Protein AF-A0A645JCV1-F1 (afdb_monomer)

Mean predicted aligned error: 7.64 Å

Radius of gyration: 15.95 Å; Cα contacts (8 Å, |Δi|>4): 253; chains: 1; bounding box: 36×46×35 Å

Structure (mmCIF, N/CA/C/O backbone):
data_AF-A0A645JCV1-F1
#
_entry.id   AF-A0A645JCV1-F1
#
loop_
_atom_site.group_PDB
_atom_site.id
_atom_site.type_symbol
_atom_site.label_atom_id
_atom_site.label_alt_id
_atom_site.label_comp_id
_atom_site.label_asym_id
_atom_site.label_entity_id
_atom_site.label_seq_id
_atom_site.pdbx_PDB_ins_code
_atom_site.Cartn_x
_atom_site.Cartn_y
_atom_site.Cartn_z
_atom_site.occupancy
_atom_site.B_iso_or_equiv
_atom_site.auth_seq_id
_atom_site.auth_comp_id
_atom_site.auth_asym_id
_atom_site.auth_atom_id
_atom_site.pdbx_PDB_model_num
ATOM 1 N N . MET A 1 1 ? -4.724 0.180 -16.658 1.00 75.12 1 MET A N 1
ATOM 2 C CA . MET A 1 1 ? -3.971 -0.544 -15.619 1.00 75.12 1 MET A CA 1
ATOM 3 C C . MET A 1 1 ? -3.648 -1.927 -16.152 1.00 75.12 1 MET A C 1
ATOM 5 O O . MET A 1 1 ? -4.559 -2.575 -16.655 1.00 75.12 1 MET A O 1
ATOM 9 N N . LEU A 1 2 ? -2.385 -2.344 -16.089 1.00 77.12 2 LEU A N 1
ATOM 10 C CA . LEU A 1 2 ? -1.927 -3.692 -16.447 1.00 77.12 2 LEU A CA 1
ATOM 11 C C . LEU A 1 2 ? -1.729 -4.511 -15.162 1.00 77.12 2 LEU A C 1
ATOM 13 O O . LEU A 1 2 ? -1.112 -4.001 -14.235 1.00 77.12 2 LEU A O 1
ATOM 17 N N . LEU A 1 3 ? -2.237 -5.746 -15.089 1.00 81.44 3 LEU A N 1
ATOM 18 C CA . LEU A 1 3 ? -2.048 -6.636 -13.934 1.00 81.44 3 LEU A CA 1
ATOM 19 C C . LEU A 1 3 ? -1.151 -7.818 -14.317 1.00 81.44 3 LEU A C 1
ATOM 21 O O . LEU A 1 3 ? -1.481 -8.574 -15.230 1.00 81.44 3 LEU A O 1
ATOM 25 N N . LEU A 1 4 ? -0.041 -7.985 -13.603 1.00 78.50 4 LEU A N 1
ATOM 26 C CA . LEU A 1 4 ? 0.923 -9.070 -13.775 1.00 78.50 4 LEU A CA 1
ATOM 27 C C . LEU A 1 4 ? 0.839 -10.009 -12.571 1.00 78.50 4 LEU A C 1
ATOM 29 O O . LEU A 1 4 ? 0.999 -9.573 -11.438 1.00 78.50 4 LEU A O 1
ATOM 33 N N . GLY A 1 5 ? 0.571 -11.293 -12.798 1.00 76.69 5 GLY A N 1
ATOM 34 C CA . GLY A 1 5 ? 0.472 -12.288 -11.729 1.00 76.69 5 GLY A CA 1
ATOM 35 C C . GLY A 1 5 ? 1.687 -13.211 -11.669 1.00 76.69 5 GLY A C 1
ATOM 36 O O . GLY A 1 5 ? 2.062 -13.803 -12.680 1.00 76.69 5 GLY A O 1
ATOM 37 N N . ALA A 1 6 ? 2.243 -13.391 -10.472 1.00 68.50 6 ALA A N 1
ATOM 38 C CA . ALA A 1 6 ? 3.182 -14.449 -10.124 1.00 68.50 6 ALA A CA 1
ATOM 39 C C . ALA A 1 6 ? 2.514 -15.441 -9.152 1.00 68.50 6 ALA A C 1
ATOM 41 O O . ALA A 1 6 ? 2.177 -15.084 -8.025 1.00 68.50 6 ALA A O 1
ATOM 42 N N . GLY A 1 7 ? 2.283 -16.685 -9.587 1.00 57.09 7 GLY A N 1
ATOM 43 C CA . GLY A 1 7 ? 1.721 -17.754 -8.746 1.00 57.09 7 GLY A CA 1
ATOM 44 C C . GLY A 1 7 ? 2.760 -18.474 -7.874 1.00 57.09 7 GLY A C 1
ATOM 45 O O . GLY A 1 7 ? 3.949 -18.447 -8.159 1.00 57.09 7 GLY A O 1
ATOM 46 N N . THR A 1 8 ? 2.328 -19.217 -6.856 1.00 49.25 8 THR A N 1
ATOM 47 C CA . THR A 1 8 ? 3.220 -19.939 -5.920 1.00 49.25 8 THR A CA 1
ATOM 48 C C . THR A 1 8 ? 4.097 -21.022 -6.552 1.00 49.25 8 THR A C 1
ATOM 50 O O . THR A 1 8 ? 5.147 -21.367 -6.013 1.00 49.25 8 THR A O 1
ATOM 53 N N . ARG A 1 9 ? 3.745 -21.501 -7.753 1.00 46.22 9 ARG A N 1
ATOM 54 C CA . ARG A 1 9 ? 4.524 -22.487 -8.538 1.00 46.22 9 ARG A CA 1
ATOM 55 C C . ARG A 1 9 ? 5.845 -21.967 -9.100 1.00 46.22 9 ARG A C 1
ATOM 57 O O . ARG A 1 9 ? 6.579 -22.694 -9.760 1.00 46.22 9 ARG A O 1
ATOM 64 N N . TYR A 1 10 ? 6.127 -20.704 -8.859 1.00 46.75 10 TYR A N 1
ATOM 65 C CA . TYR A 1 10 ? 7.379 -20.062 -9.193 1.00 46.75 10 TYR A CA 1
ATOM 66 C C . TYR A 1 10 ? 8.501 -20.347 -8.181 1.00 46.75 10 TYR A C 1
ATOM 68 O O . TYR A 1 10 ? 9.676 -20.104 -8.446 1.00 46.75 10 TYR A O 1
ATOM 76 N N . ARG A 1 11 ? 8.151 -20.951 -7.043 1.00 42.84 11 ARG A N 1
ATOM 77 C CA . ARG A 1 11 ? 9.094 -21.526 -6.093 1.00 42.84 11 ARG A CA 1
ATOM 78 C C . ARG A 1 11 ? 9.611 -22.853 -6.658 1.00 42.84 11 ARG A C 1
ATOM 80 O O . ARG A 1 11 ? 8.904 -23.854 -6.649 1.00 42.84 11 ARG A O 1
ATOM 87 N N . ALA A 1 12 ? 10.839 -22.868 -7.173 1.00 37.53 12 ALA A N 1
ATOM 88 C CA . ALA A 1 12 ? 11.517 -24.129 -7.445 1.00 37.53 12 ALA A CA 1
ATOM 89 C C . ALA A 1 12 ? 11.739 -24.847 -6.105 1.00 37.53 12 ALA A C 1
ATOM 91 O O . ALA A 1 12 ? 12.438 -24.320 -5.237 1.00 37.53 12 ALA A O 1
ATOM 92 N N . ASP A 1 13 ? 11.181 -26.046 -5.942 1.00 37.81 13 ASP A N 1
ATOM 93 C CA . ASP A 1 13 ? 11.525 -26.989 -4.870 1.00 37.81 13 ASP A CA 1
ATOM 94 C C . ASP A 1 13 ? 12.970 -27.502 -5.043 1.00 37.81 13 ASP A C 1
ATOM 96 O O . ASP A 1 13 ? 13.228 -28.696 -5.180 1.00 37.81 13 ASP A O 1
ATOM 100 N N . SER A 1 14 ? 13.957 -26.603 -5.097 1.00 37.62 14 SER A N 1
ATOM 101 C CA . SER A 1 14 ? 15.366 -26.979 -5.069 1.00 37.62 14 SER A CA 1
ATOM 102 C C . SER A 1 14 ? 15.842 -26.962 -3.613 1.00 37.62 14 SER A C 1
ATOM 104 O O . SER A 1 14 ? 15.879 -25.881 -3.019 1.00 37.62 14 SER A O 1
ATOM 106 N N . PRO A 1 15 ? 16.291 -28.095 -3.038 1.00 38.25 15 PRO A N 1
ATOM 107 C CA . PRO A 1 15 ? 16.819 -28.171 -1.668 1.00 38.25 15 PRO A CA 1
ATOM 108 C C . PRO A 1 15 ? 18.149 -27.420 -1.471 1.00 38.25 15 PRO A C 1
ATOM 110 O O . PRO A 1 15 ? 18.808 -27.561 -0.448 1.00 38.25 15 PRO A O 1
ATOM 113 N N . THR A 1 16 ? 18.602 -26.669 -2.475 1.00 39.84 16 THR A N 1
ATOM 114 C CA . THR A 1 16 ? 19.940 -26.091 -2.559 1.00 39.84 16 THR A CA 1
ATOM 115 C C . THR A 1 16 ? 19.848 -24.635 -2.997 1.00 39.84 16 THR A C 1
ATOM 117 O O . THR A 1 16 ? 19.883 -24.352 -4.183 1.00 39.84 16 THR A O 1
ATOM 120 N N . GLY A 1 17 ? 19.705 -23.707 -2.045 1.00 41.62 17 GLY A N 1
ATOM 121 C CA . GLY A 1 17 ? 20.239 -22.330 -2.096 1.00 41.62 17 GLY A CA 1
ATOM 122 C C . GLY A 1 17 ? 20.014 -21.433 -3.331 1.00 41.62 17 GLY A C 1
ATOM 123 O O . GLY A 1 17 ? 20.622 -20.372 -3.398 1.00 41.62 17 GLY A O 1
ATOM 124 N N . ARG A 1 18 ? 19.171 -21.795 -4.305 1.00 40.25 18 ARG A N 1
ATOM 125 C CA . ARG A 1 18 ? 18.953 -21.063 -5.569 1.00 40.25 18 ARG A CA 1
ATOM 126 C C . ARG A 1 18 ? 17.684 -20.204 -5.557 1.00 40.25 18 ARG A C 1
ATOM 128 O O . ARG A 1 18 ? 17.111 -19.937 -6.606 1.00 40.25 18 ARG A O 1
ATOM 135 N N . GLY A 1 19 ? 17.239 -19.755 -4.384 1.00 42.84 19 GLY A N 1
ATOM 136 C CA . GLY A 1 19 ? 16.098 -18.836 -4.277 1.00 42.84 19 GLY A CA 1
ATOM 137 C C . GLY A 1 19 ? 16.383 -17.455 -4.881 1.00 42.84 19 GLY A C 1
ATOM 138 O O . GLY A 1 19 ? 15.491 -16.844 -5.453 1.00 42.84 19 GLY A O 1
ATOM 139 N N . VAL A 1 20 ? 17.636 -16.992 -4.821 1.00 45.22 20 VAL A N 1
ATOM 140 C CA . VAL A 1 20 ? 18.027 -15.609 -5.159 1.00 45.22 20 VAL A CA 1
ATOM 141 C C . VAL A 1 20 ? 18.026 -15.335 -6.673 1.00 45.22 20 VAL A C 1
ATOM 143 O O . VAL A 1 20 ? 17.537 -14.300 -7.115 1.00 45.22 20 VAL A O 1
ATOM 146 N N . TYR A 1 21 ? 18.486 -16.286 -7.492 1.00 43.78 21 TYR A N 1
ATOM 147 C CA . TYR A 1 21 ? 18.606 -16.118 -8.952 1.00 43.78 21 TYR A CA 1
ATOM 148 C C . TYR A 1 21 ? 17.271 -16.126 -9.708 1.00 43.78 21 TYR A C 1
ATOM 150 O O . TYR A 1 21 ? 17.205 -15.738 -10.871 1.00 43.78 21 TYR A O 1
ATOM 158 N N . TRP A 1 22 ? 16.204 -16.626 -9.087 1.00 45.94 22 TRP A N 1
ATOM 159 C CA . TRP A 1 22 ? 14.910 -16.737 -9.754 1.00 45.94 22 TRP A CA 1
ATOM 160 C C . TRP A 1 22 ? 14.061 -15.470 -9.564 1.00 45.94 22 TRP A C 1
ATOM 162 O O . TRP A 1 22 ? 13.420 -15.011 -10.510 1.00 45.94 22 TRP A O 1
ATOM 172 N N . PHE A 1 23 ? 14.156 -14.832 -8.389 1.00 54.12 23 PHE A N 1
ATOM 173 C CA . PHE A 1 23 ? 13.607 -13.490 -8.184 1.00 54.12 23 PHE A CA 1
ATOM 174 C C . PHE A 1 23 ? 14.257 -12.458 -9.107 1.00 54.12 23 PHE A C 1
ATOM 176 O O . PHE A 1 23 ? 13.548 -11.570 -9.565 1.00 54.12 23 PHE A O 1
ATOM 183 N N . SER A 1 24 ? 15.550 -12.591 -9.437 1.00 61.31 24 SER A N 1
ATOM 184 C CA . SER A 1 24 ? 16.207 -11.665 -10.368 1.00 61.31 24 SER A CA 1
ATOM 185 C C . SER A 1 24 ? 15.635 -11.773 -11.783 1.00 61.31 24 SER A C 1
ATOM 187 O O . SER A 1 24 ? 15.216 -10.766 -12.321 1.00 61.31 24 SER A O 1
ATOM 189 N N . LEU A 1 25 ? 15.478 -12.978 -12.349 1.00 62.78 25 LEU A N 1
ATOM 190 C CA . LEU A 1 25 ? 14.901 -13.142 -13.697 1.00 62.78 25 LEU A CA 1
ATOM 191 C C . LEU A 1 25 ? 13.441 -12.679 -13.789 1.00 62.78 25 LEU A C 1
ATOM 193 O O . LEU A 1 25 ? 13.011 -12.144 -14.812 1.00 62.78 25 LEU A O 1
ATOM 197 N N . PHE A 1 26 ? 12.660 -12.914 -12.732 1.00 69.62 26 PHE A N 1
ATOM 198 C CA . PHE A 1 26 ? 11.298 -12.397 -12.655 1.00 69.62 26 PHE A CA 1
ATOM 199 C C . PHE A 1 26 ?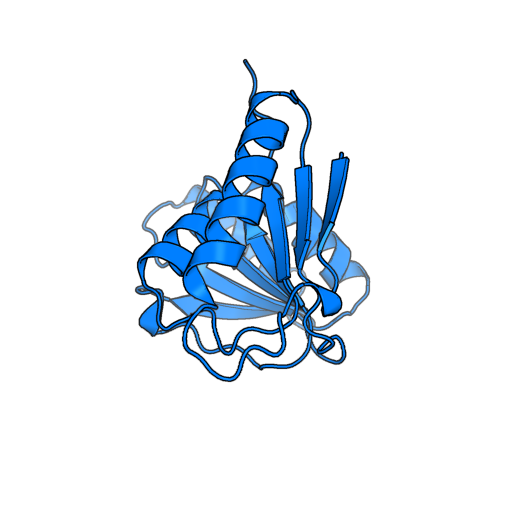 11.301 -10.869 -12.554 1.00 69.62 26 PHE A C 1
ATOM 201 O O . PHE A 1 26 ? 10.568 -10.220 -13.295 1.00 69.62 26 PHE A O 1
ATOM 208 N N . ARG A 1 27 ? 12.159 -10.297 -11.701 1.00 72.75 27 ARG A N 1
ATOM 209 C CA . ARG A 1 27 ? 12.330 -8.850 -11.550 1.00 72.75 27 ARG A CA 1
ATOM 210 C C . ARG A 1 27 ? 12.767 -8.200 -12.857 1.00 72.75 27 ARG A C 1
ATOM 212 O O . ARG A 1 27 ? 12.099 -7.273 -13.279 1.00 72.75 27 ARG A O 1
ATOM 219 N N . ASP A 1 28 ? 13.783 -8.726 -13.533 1.00 75.19 28 ASP A N 1
ATOM 220 C CA . ASP A 1 28 ? 14.287 -8.197 -14.807 1.00 75.19 28 ASP A CA 1
ATOM 221 C C . ASP A 1 28 ? 13.158 -8.105 -15.841 1.00 75.19 28 ASP A C 1
ATOM 223 O O . ASP A 1 28 ? 12.947 -7.070 -16.466 1.00 75.19 28 ASP A O 1
ATOM 227 N N . LYS A 1 29 ? 12.335 -9.156 -15.943 1.00 78.88 29 LYS A N 1
ATOM 228 C CA . LYS A 1 29 ? 11.179 -9.163 -16.844 1.00 78.88 29 LYS A CA 1
ATOM 229 C C . LYS A 1 29 ? 10.077 -8.188 -16.418 1.00 78.88 29 LYS A C 1
ATOM 231 O O . LYS A 1 29 ? 9.380 -7.642 -17.272 1.00 78.88 29 LYS A O 1
ATOM 236 N N . ILE A 1 30 ? 9.864 -8.010 -15.116 1.00 80.25 30 ILE A N 1
ATOM 237 C CA . ILE A 1 30 ? 8.946 -6.993 -14.601 1.00 80.25 30 ILE A CA 1
ATOM 238 C C . ILE A 1 30 ? 9.461 -5.604 -14.980 1.00 80.25 30 ILE A C 1
ATOM 240 O O . ILE A 1 30 ? 8.694 -4.836 -15.551 1.00 80.25 30 ILE A O 1
ATOM 244 N N . GLU A 1 31 ? 10.738 -5.307 -14.747 1.00 81.38 31 GLU A N 1
ATOM 245 C CA . GLU A 1 31 ? 11.357 -4.024 -15.093 1.00 81.38 31 GLU A CA 1
ATOM 246 C C . GLU A 1 31 ? 11.284 -3.743 -16.603 1.00 81.38 31 GLU A C 1
ATOM 248 O O . GLU A 1 31 ? 10.903 -2.640 -16.999 1.00 81.38 31 GLU A O 1
ATOM 253 N N . ASP A 1 32 ? 11.509 -4.751 -17.454 1.00 83.50 32 ASP A N 1
ATOM 254 C CA . ASP A 1 32 ? 11.322 -4.637 -18.909 1.00 83.50 32 ASP A CA 1
ATOM 255 C C . ASP A 1 32 ? 9.893 -4.194 -19.270 1.00 83.50 32 ASP A C 1
ATOM 257 O O . ASP A 1 32 ? 9.684 -3.312 -20.112 1.00 83.50 32 ASP A O 1
ATOM 261 N N . VAL A 1 33 ? 8.882 -4.790 -18.624 1.00 83.31 33 VAL A N 1
ATOM 262 C CA . VAL A 1 33 ? 7.475 -4.420 -18.836 1.00 83.31 33 VAL A CA 1
ATOM 263 C C . VAL A 1 33 ? 7.195 -3.022 -18.294 1.00 83.31 33 VAL A C 1
ATOM 265 O O . VAL A 1 33 ? 6.560 -2.232 -18.990 1.00 83.31 33 VAL A O 1
ATOM 268 N N . LEU A 1 34 ? 7.675 -2.694 -17.090 1.00 82.81 34 LEU A N 1
ATOM 269 C CA . LEU A 1 34 ? 7.485 -1.381 -16.469 1.00 82.81 34 LEU A CA 1
ATOM 270 C C . LEU A 1 34 ? 8.086 -0.256 -17.329 1.00 82.81 34 LEU A C 1
ATOM 272 O O . LEU A 1 34 ? 7.442 0.782 -17.492 1.00 82.81 34 LEU A O 1
ATOM 276 N N . GLY A 1 35 ? 9.254 -0.477 -17.943 1.00 82.81 35 GLY A N 1
ATOM 277 C CA . GLY A 1 35 ? 9.885 0.473 -18.868 1.00 82.81 35 GLY A CA 1
ATOM 278 C C . GLY A 1 35 ? 9.154 0.623 -20.210 1.00 82.81 35 GLY A C 1
ATOM 279 O O . GLY A 1 35 ? 9.189 1.690 -20.836 1.00 82.81 35 GLY A O 1
ATOM 280 N N . SER A 1 36 ? 8.439 -0.421 -20.633 1.00 84.88 36 SER A N 1
ATOM 281 C CA . SER A 1 36 ? 7.768 -0.486 -21.938 1.00 84.88 36 SER A CA 1
ATOM 282 C C . SER A 1 36 ? 6.335 0.055 -21.944 1.00 84.88 36 SER A C 1
ATOM 284 O O . SER A 1 36 ? 5.754 0.199 -23.020 1.00 84.88 36 SER A O 1
ATOM 286 N N . VAL A 1 37 ? 5.740 0.341 -20.779 1.00 85.62 37 VAL A N 1
ATOM 287 C CA . VAL A 1 37 ? 4.329 0.756 -20.677 1.00 85.62 37 VAL A CA 1
ATOM 288 C C . VAL A 1 37 ? 4.144 2.109 -19.988 1.00 85.62 37 VAL A C 1
ATOM 290 O O . VAL A 1 37 ? 4.705 2.382 -18.924 1.00 85.62 37 VAL A O 1
ATOM 293 N N . ASP A 1 38 ? 3.250 2.919 -20.556 1.00 86.00 38 ASP A N 1
ATOM 294 C CA . ASP A 1 38 ? 2.917 4.272 -20.077 1.00 86.00 38 ASP A CA 1
ATOM 295 C C . ASP A 1 38 ? 1.613 4.290 -19.261 1.00 86.00 38 ASP A C 1
ATOM 297 O O . ASP A 1 38 ? 0.842 5.251 -19.275 1.00 86.00 38 ASP A O 1
ATOM 301 N N . CYS A 1 39 ? 1.312 3.185 -18.577 1.00 87.25 39 CYS A N 1
ATOM 302 C CA . CYS A 1 39 ? 0.108 3.043 -17.764 1.00 87.25 39 CYS A CA 1
ATOM 303 C C . CYS A 1 39 ? 0.442 2.485 -16.375 1.00 87.25 39 CYS A C 1
ATOM 305 O O . CYS A 1 39 ? 1.478 1.831 -16.232 1.00 87.25 39 CYS A O 1
ATOM 307 N N . PRO A 1 40 ? -0.432 2.689 -15.368 1.00 89.56 40 PRO A N 1
ATOM 308 C CA . PRO A 1 40 ? -0.249 2.071 -14.063 1.00 89.56 40 PRO A CA 1
ATOM 309 C C . PRO A 1 40 ? -0.171 0.548 -14.179 1.00 89.56 40 PRO A C 1
ATOM 311 O O . PRO A 1 40 ? -0.967 -0.068 -14.904 1.00 89.56 40 PRO A O 1
ATOM 314 N N . VAL A 1 41 ? 0.758 -0.054 -13.445 1.00 91.31 41 VAL A N 1
ATOM 315 C CA . VAL A 1 41 ? 0.983 -1.502 -13.428 1.00 91.31 41 VAL A CA 1
ATOM 316 C C . VAL A 1 41 ? 0.807 -2.011 -12.009 1.00 91.31 41 VAL A C 1
ATOM 318 O O . VAL A 1 41 ? 1.341 -1.436 -11.069 1.00 91.31 41 VAL A O 1
ATOM 321 N N . ALA A 1 42 ? 0.071 -3.102 -11.858 1.00 91.75 42 ALA A N 1
ATOM 322 C CA . ALA A 1 42 ? -0.044 -3.842 -10.617 1.00 91.75 42 ALA A CA 1
ATOM 323 C C . ALA A 1 42 ? 0.628 -5.209 -10.790 1.00 91.75 42 ALA A C 1
ATOM 325 O O . ALA A 1 42 ? 0.423 -5.883 -11.799 1.00 91.75 42 ALA A O 1
ATOM 326 N N . ILE A 1 43 ? 1.425 -5.627 -9.815 1.00 90.81 43 ILE A N 1
ATOM 327 C CA . ILE A 1 43 ? 2.134 -6.904 -9.797 1.00 90.81 43 ILE A CA 1
ATOM 328 C C . ILE A 1 43 ? 1.666 -7.657 -8.560 1.00 90.81 43 ILE A C 1
ATOM 330 O O . ILE A 1 43 ? 1.864 -7.202 -7.437 1.00 90.81 43 ILE A O 1
ATOM 334 N N . PHE A 1 44 ? 1.032 -8.802 -8.761 1.00 90.12 44 PHE A N 1
ATOM 335 C CA . PHE A 1 44 ? 0.534 -9.645 -7.688 1.00 90.12 44 PHE A CA 1
ATOM 336 C C . PHE A 1 44 ? 1.463 -10.839 -7.476 1.00 90.12 44 PHE A C 1
ATOM 338 O O . PHE A 1 44 ? 1.678 -11.631 -8.392 1.00 90.12 44 PHE A O 1
ATOM 345 N N . ILE A 1 45 ? 1.992 -10.979 -6.264 1.00 85.75 45 ILE A N 1
ATOM 346 C CA . ILE A 1 45 ? 2.797 -12.114 -5.817 1.00 85.75 45 ILE A CA 1
ATOM 347 C C . ILE A 1 45 ? 1.935 -12.924 -4.855 1.00 85.75 45 ILE A C 1
ATOM 349 O O . ILE A 1 45 ? 1.740 -12.536 -3.701 1.00 85.75 45 ILE A O 1
ATOM 353 N N . ASN A 1 46 ? 1.418 -14.053 -5.334 1.00 85.38 46 ASN A N 1
ATOM 354 C CA . ASN A 1 46 ? 0.643 -14.958 -4.499 1.00 85.38 46 ASN A CA 1
ATOM 355 C C . ASN A 1 46 ? 1.585 -15.797 -3.625 1.00 85.38 46 ASN A C 1
ATOM 357 O O . ASN A 1 46 ? 2.497 -16.434 -4.154 1.00 85.38 46 ASN A O 1
ATOM 361 N N . LYS A 1 47 ? 1.339 -15.827 -2.312 1.00 80.94 47 LYS A N 1
ATOM 362 C CA . LYS A 1 47 ? 2.029 -16.708 -1.355 1.00 80.94 47 LYS A CA 1
ATOM 363 C C . LYS A 1 47 ? 1.104 -17.752 -0.715 1.00 80.94 47 LYS A C 1
ATOM 365 O O . LYS A 1 47 ? 1.508 -18.401 0.243 1.00 80.94 47 LYS A O 1
ATOM 370 N N . ASP A 1 48 ? -0.111 -17.906 -1.241 1.00 79.75 48 ASP A N 1
ATOM 371 C CA . ASP A 1 48 ? -1.182 -18.764 -0.711 1.00 79.75 48 ASP A CA 1
ATOM 372 C C . ASP A 1 48 ? -1.595 -18.411 0.733 1.00 79.75 48 ASP A C 1
ATOM 374 O O . ASP A 1 48 ? -2.176 -19.225 1.444 1.00 79.75 48 ASP A O 1
ATOM 378 N N . LYS A 1 49 ? -1.323 -17.167 1.143 1.00 71.81 49 LYS A N 1
ATOM 379 C CA . LYS A 1 49 ? -1.766 -16.560 2.400 1.00 71.81 49 LYS A CA 1
ATOM 380 C C . LYS A 1 49 ? -2.583 -15.329 2.053 1.00 71.81 49 LYS A C 1
ATOM 382 O O . LYS A 1 49 ? -2.000 -14.317 1.667 1.00 71.81 49 LYS A O 1
ATOM 387 N N . THR A 1 50 ? -3.905 -15.477 2.003 1.00 67.06 50 THR A N 1
ATOM 388 C CA . THR A 1 50 ? -4.839 -14.432 1.533 1.00 67.06 50 THR A CA 1
ATOM 389 C C . THR A 1 50 ? -5.976 -14.154 2.506 1.00 67.06 50 THR A C 1
ATOM 391 O O . THR A 1 50 ? -6.743 -13.224 2.274 1.00 67.06 50 THR A O 1
ATOM 394 N N . ASP A 1 51 ? -6.133 -14.973 3.543 1.00 80.06 51 ASP A N 1
ATOM 395 C CA . ASP A 1 51 ? -7.124 -14.725 4.588 1.00 80.06 51 ASP A CA 1
ATOM 396 C C . ASP A 1 51 ? -6.547 -13.689 5.554 1.00 80.06 51 ASP A C 1
ATOM 398 O O . ASP A 1 51 ? -5.371 -13.785 5.851 1.00 80.06 51 ASP A O 1
ATOM 402 N N . GLY A 1 52 ? -7.291 -12.676 5.997 1.00 85.44 52 GLY A N 1
ATOM 403 C CA . GLY A 1 52 ? -6.764 -11.627 6.888 1.00 85.44 52 GLY A CA 1
ATOM 404 C C . GLY A 1 52 ? -6.854 -10.186 6.357 1.00 85.44 52 GLY A C 1
ATOM 405 O O . GLY A 1 52 ? -7.489 -9.931 5.329 1.00 85.44 52 GLY A O 1
ATOM 406 N N . PRO A 1 53 ? -6.279 -9.210 7.089 1.00 90.56 53 PRO A N 1
ATOM 407 C CA . PRO A 1 53 ? -6.419 -7.790 6.777 1.00 90.56 53 PRO A CA 1
ATOM 408 C C . PRO A 1 53 ? -5.627 -7.375 5.532 1.00 90.56 53 PRO A C 1
ATOM 410 O O . PRO A 1 53 ? -4.669 -8.029 5.114 1.00 90.56 53 PRO A O 1
ATOM 413 N N . VAL A 1 54 ? -5.994 -6.223 4.970 1.00 94.75 54 VAL A N 1
ATOM 414 C CA . VAL A 1 54 ? -5.207 -5.583 3.912 1.00 94.75 54 VAL A CA 1
ATOM 415 C C . VAL A 1 54 ? -4.247 -4.585 4.551 1.00 94.75 54 VAL A C 1
ATOM 417 O O . VAL A 1 54 ? -4.661 -3.595 5.148 1.00 94.75 54 VAL A O 1
ATOM 420 N N . SER A 1 55 ? -2.952 -4.836 4.430 1.00 95.12 55 SER A N 1
ATOM 421 C CA . SER A 1 55 ? -1.905 -3.935 4.904 1.00 95.12 55 SER A CA 1
ATOM 422 C C . SER A 1 55 ? -1.458 -3.003 3.783 1.00 95.12 55 SER A C 1
ATOM 424 O O . SER A 1 55 ? -1.227 -3.459 2.669 1.00 95.12 55 SER A O 1
ATOM 426 N N . PHE A 1 56 ? -1.293 -1.714 4.066 1.00 96.38 56 PHE A N 1
ATOM 427 C CA . PHE A 1 56 ? -0.709 -0.735 3.146 1.00 96.38 56 PHE A CA 1
ATOM 428 C C . PHE A 1 56 ? 0.535 -0.113 3.770 1.00 96.38 56 PHE A C 1
ATOM 430 O O . PHE A 1 56 ? 0.497 0.240 4.945 1.00 96.38 56 PHE A O 1
ATOM 437 N N . ILE A 1 57 ? 1.601 0.076 2.991 1.00 95.50 57 ILE A N 1
ATOM 438 C CA . ILE A 1 57 ? 2.773 0.859 3.416 1.00 95.50 57 ILE A CA 1
ATOM 439 C C . ILE A 1 57 ? 2.896 2.081 2.520 1.00 95.50 57 ILE A C 1
ATOM 441 O O . ILE A 1 57 ? 3.006 1.940 1.301 1.00 95.50 57 ILE A O 1
ATOM 445 N N . LEU A 1 58 ? 2.913 3.260 3.137 1.00 96.06 58 LEU A N 1
ATOM 446 C CA . LEU A 1 58 ? 3.085 4.539 2.463 1.00 96.06 58 LEU A CA 1
ATOM 447 C C . LEU A 1 58 ? 4.338 5.235 3.014 1.00 96.06 58 LEU A C 1
ATOM 449 O O . LEU A 1 58 ? 4.419 5.563 4.197 1.00 96.06 58 LEU A O 1
ATOM 453 N N . GLY A 1 59 ? 5.318 5.443 2.141 1.00 91.81 59 GLY A N 1
ATOM 454 C CA . GLY A 1 59 ? 6.620 6.047 2.410 1.00 91.81 59 GLY A CA 1
ATOM 455 C C . GLY A 1 59 ? 6.666 7.573 2.290 1.00 91.81 59 GLY A C 1
ATOM 456 O O . GLY A 1 59 ? 7.712 8.161 2.558 1.00 91.81 59 GLY A O 1
ATOM 457 N N . GLY A 1 60 ? 5.572 8.222 1.883 1.00 92.81 60 GLY A N 1
ATOM 458 C CA . GLY A 1 60 ? 5.459 9.679 1.815 1.00 92.81 60 GLY A CA 1
ATOM 459 C C . GLY A 1 60 ? 4.663 10.160 0.604 1.00 92.81 60 GLY A C 1
ATOM 460 O O . GLY A 1 60 ? 3.803 9.460 0.073 1.00 92.81 60 GLY A O 1
ATOM 461 N N . THR A 1 61 ? 4.968 11.371 0.146 1.00 92.50 61 THR A N 1
ATOM 462 C CA . THR A 1 61 ? 4.242 12.110 -0.903 1.00 92.50 61 THR A CA 1
ATOM 463 C C . THR A 1 61 ? 4.153 11.344 -2.224 1.00 92.50 61 THR A C 1
ATOM 465 O O . THR A 1 61 ? 3.129 11.395 -2.903 1.00 92.50 61 THR A O 1
ATOM 468 N N . MET A 1 62 ? 5.195 10.573 -2.555 1.00 90.19 62 MET A N 1
ATOM 469 C CA . MET A 1 62 ? 5.234 9.715 -3.746 1.00 90.19 62 MET A CA 1
ATOM 470 C C . MET A 1 62 ? 4.162 8.623 -3.735 1.00 90.19 62 MET A C 1
ATOM 472 O O . MET A 1 62 ? 3.804 8.131 -4.795 1.00 90.19 62 MET A O 1
ATOM 476 N N . ASP A 1 63 ? 3.623 8.272 -2.566 1.00 94.50 63 ASP A N 1
ATOM 477 C CA . ASP A 1 63 ? 2.621 7.220 -2.403 1.00 94.50 63 ASP A CA 1
ATOM 478 C C . ASP A 1 63 ? 1.198 7.773 -2.242 1.00 94.50 63 ASP A C 1
ATOM 480 O O . ASP A 1 63 ? 0.260 7.016 -2.000 1.00 94.50 63 ASP A O 1
ATOM 484 N N . LEU A 1 64 ? 0.982 9.084 -2.412 1.00 94.31 64 LEU A N 1
ATOM 485 C CA . LEU A 1 64 ? -0.360 9.680 -2.329 1.00 94.31 64 LEU A CA 1
ATOM 486 C C . LEU A 1 64 ? -1.336 9.101 -3.363 1.00 94.31 64 LEU A C 1
ATOM 488 O O . LEU A 1 64 ? -2.536 9.000 -3.093 1.00 94.31 64 LEU A O 1
ATOM 492 N N . PHE A 1 65 ? -0.834 8.641 -4.513 1.00 94.19 65 PHE A N 1
ATOM 493 C CA . PHE A 1 65 ? -1.642 7.944 -5.519 1.00 94.19 65 PHE A CA 1
ATOM 494 C C . PHE A 1 65 ? -2.276 6.645 -4.984 1.00 94.19 65 PHE A C 1
ATOM 496 O O . PHE A 1 65 ? -3.222 6.132 -5.582 1.00 94.19 65 PHE A O 1
ATOM 503 N N . MET A 1 66 ? -1.790 6.116 -3.852 1.00 96.12 66 MET A N 1
ATOM 504 C CA . MET A 1 66 ? -2.318 4.916 -3.203 1.00 96.12 66 MET A CA 1
ATOM 505 C C . MET A 1 66 ? -3.559 5.193 -2.340 1.00 96.12 66 MET A C 1
ATOM 507 O O . MET A 1 66 ? -4.346 4.277 -2.091 1.00 96.12 66 MET A O 1
ATOM 511 N N . LEU A 1 67 ? -3.789 6.439 -1.902 1.00 96.50 67 LEU A N 1
ATOM 512 C CA . LEU A 1 67 ? -4.913 6.784 -1.017 1.00 96.50 67 LEU A CA 1
ATOM 513 C C . LEU A 1 67 ? -6.297 6.406 -1.586 1.00 96.50 67 LEU A C 1
ATOM 515 O O . LEU A 1 67 ? -7.127 5.902 -0.823 1.00 96.50 67 LEU A O 1
ATOM 519 N N . PRO A 1 68 ? -6.583 6.559 -2.897 1.00 95.81 68 PRO A N 1
ATOM 520 C CA . PRO A 1 68 ? -7.823 6.061 -3.494 1.00 95.81 68 PRO A CA 1
ATOM 521 C C . PRO A 1 68 ? -8.039 4.549 -3.314 1.00 95.81 68 PRO A C 1
ATOM 523 O O . PRO A 1 68 ? -9.182 4.109 -3.156 1.00 95.81 68 PRO A O 1
ATOM 526 N N . PHE A 1 69 ? -6.969 3.746 -3.297 1.00 95.94 69 PHE A N 1
ATOM 527 C CA . PHE A 1 69 ? -7.059 2.302 -3.067 1.00 95.94 69 PHE A CA 1
ATOM 528 C C . PHE A 1 69 ? -7.382 1.999 -1.606 1.00 95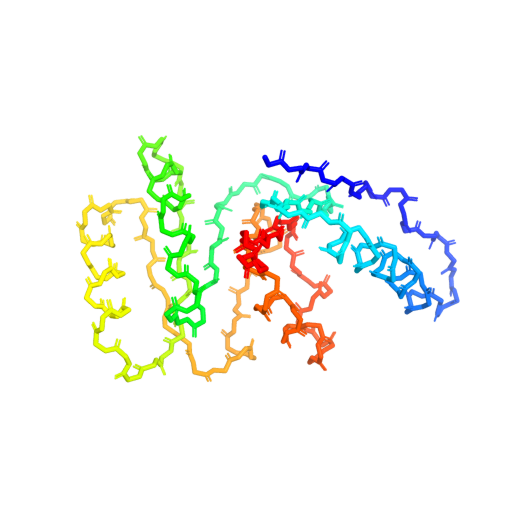.94 69 PHE A C 1
ATOM 530 O O . PHE A 1 69 ? -8.323 1.249 -1.346 1.00 95.94 69 PHE A O 1
ATOM 537 N N . VAL A 1 70 ? -6.686 2.648 -0.664 1.00 97.62 70 VAL A N 1
ATOM 538 C CA . VAL A 1 70 ? -6.979 2.540 0.778 1.00 97.62 70 VAL A CA 1
ATOM 539 C C . VAL A 1 70 ? -8.441 2.897 1.041 1.00 97.62 70 VAL A C 1
ATOM 541 O O . VAL A 1 70 ? -9.171 2.129 1.663 1.00 97.62 70 VAL A O 1
ATOM 544 N N . LYS A 1 71 ? -8.911 4.016 0.476 1.00 97.50 71 LYS A N 1
ATOM 545 C CA . LYS A 1 71 ? -10.307 4.454 0.577 1.00 97.50 71 LYS A CA 1
ATOM 546 C C . LYS A 1 71 ? -11.285 3.414 0.031 1.00 97.50 71 LYS A C 1
ATOM 548 O O . LYS A 1 71 ? -12.297 3.143 0.666 1.00 97.50 71 LYS A O 1
ATOM 553 N N . THR A 1 72 ? -10.992 2.823 -1.126 1.00 96.56 72 THR A N 1
ATOM 554 C CA . THR A 1 72 ? -11.857 1.805 -1.745 1.00 96.56 72 THR A CA 1
ATOM 555 C C . THR A 1 72 ? -11.978 0.555 -0.872 1.00 96.56 72 THR A C 1
ATOM 557 O O . THR A 1 72 ? -13.066 -0.010 -0.759 1.00 96.56 72 THR A O 1
ATOM 560 N N . VAL A 1 73 ? -10.880 0.122 -0.246 1.00 96.31 73 VAL A N 1
ATOM 561 C CA . VAL A 1 73 ? -10.879 -1.015 0.688 1.00 96.31 73 VAL A CA 1
ATOM 562 C C . VAL A 1 73 ? -11.645 -0.652 1.965 1.00 96.31 73 VAL A C 1
ATOM 564 O O . VAL A 1 73 ? -12.520 -1.409 2.385 1.00 96.31 73 VAL A O 1
ATOM 567 N N . ALA A 1 74 ? -11.415 0.545 2.511 1.00 96.62 74 ALA A N 1
ATOM 568 C CA . ALA A 1 74 ? -12.069 1.018 3.729 1.00 96.62 74 ALA A CA 1
ATOM 569 C C . ALA A 1 74 ? -13.590 1.158 3.556 1.00 96.62 74 ALA A C 1
ATOM 571 O O . ALA A 1 74 ? -14.362 0.727 4.406 1.00 96.62 74 ALA A O 1
ATOM 572 N N . GLN A 1 75 ? -14.046 1.674 2.409 1.00 96.69 75 GLN A N 1
ATOM 573 C CA . GLN A 1 75 ? -15.471 1.782 2.063 1.00 96.69 75 GLN A CA 1
ATOM 574 C C . GLN A 1 75 ? -16.201 0.434 2.026 1.00 96.69 75 GLN A C 1
ATOM 576 O O . GLN A 1 75 ? -17.425 0.400 2.125 1.00 96.69 75 GLN A O 1
ATOM 581 N N . ARG A 1 76 ? -15.469 -0.672 1.864 1.00 95.44 76 ARG A N 1
ATOM 582 C CA . ARG A 1 76 ? -16.022 -2.031 1.886 1.00 95.44 76 ARG A CA 1
ATOM 583 C C . ARG A 1 76 ? -16.036 -2.647 3.288 1.00 95.44 76 ARG A C 1
ATOM 585 O O . ARG A 1 76 ? -16.467 -3.786 3.418 1.00 95.44 76 ARG A O 1
ATOM 592 N N . GLY A 1 77 ? -15.562 -1.929 4.309 1.00 94.88 77 GLY A N 1
ATOM 593 C CA . GLY A 1 77 ? -15.463 -2.422 5.686 1.00 94.88 77 GLY A CA 1
ATOM 594 C C . GLY A 1 77 ? -14.412 -3.519 5.877 1.00 94.88 77 GLY A C 1
ATOM 595 O O . GLY A 1 77 ? -14.469 -4.252 6.859 1.00 94.88 77 GLY A O 1
ATOM 596 N N . ILE A 1 78 ? -13.477 -3.670 4.934 1.00 94.12 78 ILE A N 1
ATOM 597 C CA . ILE A 1 78 ? -12.387 -4.646 5.034 1.00 94.12 78 ILE A CA 1
ATOM 598 C C . ILE A 1 78 ? -11.320 -4.065 5.971 1.00 94.12 78 ILE A C 1
ATOM 600 O O . ILE A 1 78 ? -10.856 -2.965 5.677 1.00 94.12 78 ILE A O 1
ATOM 604 N N . PRO A 1 79 ? -10.899 -4.763 7.044 1.00 95.19 79 PRO A N 1
ATOM 605 C CA . PRO A 1 79 ? -9.899 -4.252 7.979 1.00 95.19 79 PRO A CA 1
ATOM 606 C C . PRO A 1 79 ? -8.576 -3.879 7.300 1.00 95.19 79 PRO A C 1
ATOM 608 O O . PRO A 1 79 ? -8.042 -4.651 6.496 1.00 95.19 79 PRO A O 1
ATOM 611 N N . ILE A 1 80 ? -8.042 -2.709 7.658 1.00 96.50 80 ILE A N 1
ATOM 612 C CA . ILE A 1 80 ? -6.809 -2.151 7.104 1.00 96.50 80 ILE A CA 1
ATOM 613 C C . ILE A 1 80 ? -5.783 -1.909 8.204 1.00 96.50 80 ILE A C 1
ATOM 615 O O . ILE A 1 80 ? -6.071 -1.242 9.196 1.00 96.50 80 ILE A O 1
ATOM 619 N N . HIS A 1 81 ? -4.556 -2.367 7.967 1.00 95.62 81 HIS A N 1
ATOM 620 C CA . HIS A 1 81 ? -3.373 -1.904 8.693 1.00 95.62 81 HIS A CA 1
ATOM 621 C C . HIS A 1 81 ? -2.630 -0.902 7.809 1.00 95.62 81 HIS A C 1
ATOM 623 O O . HIS A 1 81 ? -2.117 -1.266 6.752 1.00 95.62 81 HIS A O 1
ATOM 629 N N . LEU A 1 82 ? -2.601 0.368 8.202 1.00 96.56 82 LEU A N 1
ATOM 630 C CA . LEU A 1 82 ? -1.974 1.432 7.423 1.00 96.56 82 LEU A CA 1
ATOM 631 C C . LEU A 1 82 ? -0.653 1.844 8.072 1.00 96.56 82 LEU A C 1
ATOM 633 O O . LEU A 1 82 ? -0.656 2.517 9.097 1.00 96.56 82 LEU A O 1
ATOM 637 N N . TYR A 1 83 ? 0.462 1.449 7.465 1.00 95.62 83 TYR A N 1
ATOM 638 C CA . TYR A 1 83 ? 1.810 1.807 7.891 1.00 95.62 83 TYR A CA 1
ATOM 639 C C . TYR A 1 83 ? 2.240 3.096 7.191 1.00 95.62 83 TYR A C 1
ATOM 641 O O . TYR A 1 83 ? 2.338 3.144 5.962 1.00 95.62 83 TYR A O 1
ATOM 649 N N . LEU A 1 84 ? 2.504 4.137 7.972 1.00 96.12 84 LEU A N 1
ATOM 650 C CA . LEU A 1 84 ? 2.898 5.459 7.501 1.00 96.12 84 LEU A CA 1
ATOM 651 C C . LEU A 1 84 ? 4.333 5.752 7.932 1.00 96.12 84 LEU A C 1
ATOM 653 O O . LEU A 1 84 ? 4.678 5.626 9.108 1.00 96.12 84 LEU A O 1
ATOM 657 N N . PHE A 1 85 ? 5.175 6.127 6.972 1.00 94.31 85 PHE A N 1
ATOM 658 C CA . PHE A 1 85 ? 6.535 6.544 7.276 1.00 94.31 85 PHE A CA 1
ATOM 659 C C . PHE A 1 85 ? 6.520 7.892 7.999 1.00 94.31 85 PHE A C 1
ATOM 661 O O . PHE A 1 85 ? 5.832 8.825 7.576 1.00 94.31 85 PHE A O 1
ATOM 668 N N . ASN A 1 86 ? 7.318 7.999 9.059 1.00 92.38 86 ASN A N 1
ATOM 669 C CA . ASN A 1 86 ? 7.476 9.208 9.853 1.00 92.38 86 ASN A CA 1
ATOM 670 C C . ASN A 1 86 ? 8.271 10.264 9.067 1.00 92.38 86 ASN A C 1
ATOM 672 O O . ASN A 1 86 ? 9.489 10.394 9.188 1.00 92.38 86 ASN A O 1
ATOM 676 N N . THR A 1 87 ? 7.558 10.985 8.208 1.00 90.44 87 THR A N 1
ATOM 677 C CA . THR A 1 87 ? 8.066 12.092 7.398 1.00 90.44 87 THR A CA 1
ATOM 678 C C . THR A 1 87 ? 7.748 13.442 8.046 1.00 90.44 87 THR A C 1
ATOM 680 O O . THR A 1 87 ? 6.889 13.547 8.915 1.00 90.44 87 THR A O 1
ATOM 683 N N . HIS A 1 88 ? 8.420 14.499 7.592 1.00 91.19 88 HIS A N 1
ATOM 684 C CA . HIS A 1 88 ? 8.099 15.892 7.928 1.00 91.19 88 HIS A CA 1
ATOM 685 C C . HIS A 1 88 ? 7.284 16.591 6.823 1.00 91.19 88 HIS A C 1
ATOM 687 O O . HIS A 1 88 ? 7.235 17.816 6.771 1.00 91.19 88 HIS A O 1
ATOM 693 N N . ASP A 1 89 ? 6.688 15.825 5.905 1.00 94.06 89 ASP A N 1
ATOM 694 C CA . ASP A 1 89 ? 5.835 16.358 4.841 1.00 94.06 89 ASP A CA 1
ATOM 695 C C . ASP A 1 89 ? 4.403 16.589 5.350 1.00 94.06 89 ASP A C 1
ATOM 697 O O . ASP A 1 89 ? 3.619 15.649 5.513 1.00 94.06 89 ASP A O 1
ATOM 701 N N . ASP A 1 90 ? 4.061 17.859 5.573 1.00 94.06 90 ASP A N 1
ATOM 702 C CA . ASP A 1 90 ? 2.748 18.276 6.074 1.00 94.06 90 ASP A CA 1
ATOM 703 C C . ASP A 1 90 ? 1.592 17.849 5.157 1.00 94.06 90 ASP A C 1
ATOM 705 O O . ASP A 1 90 ? 0.523 17.485 5.647 1.00 94.06 90 ASP A O 1
ATOM 709 N N . SER A 1 91 ? 1.792 17.841 3.833 1.00 93.69 91 SER A N 1
ATOM 710 C CA . SER A 1 91 ? 0.741 17.474 2.878 1.00 93.69 91 SER A CA 1
ATOM 711 C C . SER A 1 91 ? 0.398 15.991 2.971 1.00 93.69 91 SER A C 1
ATOM 713 O O . SER A 1 91 ? -0.777 15.612 2.950 1.00 93.69 91 SER A O 1
ATOM 715 N N . PHE A 1 92 ? 1.417 15.143 3.098 1.00 95.19 92 PHE A N 1
ATOM 716 C CA . PHE A 1 92 ? 1.232 13.713 3.304 1.00 95.19 92 PHE A CA 1
ATOM 717 C C . PHE A 1 92 ? 0.558 13.420 4.649 1.00 95.19 92 PHE A C 1
ATOM 719 O O . PHE A 1 92 ? -0.397 12.639 4.706 1.00 95.19 92 PHE A O 1
ATOM 726 N N . ILE A 1 93 ? 1.006 14.083 5.719 1.00 95.69 93 ILE A N 1
ATOM 727 C CA . ILE A 1 93 ? 0.436 13.935 7.064 1.00 95.69 93 ILE A CA 1
ATOM 728 C C . ILE A 1 93 ? -1.036 14.363 7.077 1.00 95.69 93 ILE A C 1
ATOM 730 O O . ILE A 1 93 ? -1.886 13.647 7.603 1.00 95.69 93 ILE A O 1
ATOM 734 N N . GLU A 1 94 ? -1.372 15.507 6.478 1.00 95.94 94 GLU A N 1
ATOM 735 C CA . GLU A 1 94 ? -2.744 16.019 6.450 1.00 95.94 94 GLU A CA 1
ATOM 736 C C . GLU A 1 94 ? -3.687 15.074 5.693 1.00 95.94 94 GLU A C 1
ATOM 738 O O . GLU A 1 94 ? -4.773 14.736 6.183 1.00 95.94 94 GLU A O 1
ATOM 743 N N . GLN A 1 95 ? -3.271 14.603 4.515 1.00 96.69 95 GLN A N 1
ATOM 744 C CA . GLN A 1 95 ? -4.093 13.723 3.685 1.00 96.69 95 GLN A CA 1
ATOM 745 C C . GLN A 1 95 ? -4.308 12.347 4.325 1.00 96.69 95 GLN A C 1
ATOM 747 O O . GLN A 1 95 ? -5.432 11.836 4.325 1.00 96.69 95 GLN A O 1
ATOM 752 N N . THR A 1 96 ? -3.262 11.760 4.910 1.00 96.50 96 THR A N 1
ATOM 753 C CA . THR A 1 96 ? -3.362 10.463 5.597 1.00 96.50 96 THR A CA 1
ATOM 754 C C . THR A 1 96 ? -4.198 10.570 6.869 1.00 96.50 96 THR A C 1
ATOM 756 O O . THR A 1 96 ? -5.109 9.765 7.051 1.00 96.50 96 THR A O 1
ATOM 759 N N . LYS A 1 97 ? -4.011 11.621 7.678 1.00 96.31 97 LYS A N 1
ATOM 760 C CA . LYS A 1 97 ? -4.821 11.882 8.878 1.00 96.31 97 LYS A CA 1
ATOM 761 C C . LYS A 1 97 ? -6.300 12.096 8.563 1.00 96.31 97 LYS A C 1
ATOM 763 O O . LYS A 1 97 ? -7.173 11.619 9.291 1.00 96.31 97 LYS A O 1
ATOM 768 N N . THR A 1 98 ? -6.601 12.807 7.477 1.00 96.88 98 THR A N 1
ATOM 769 C CA . THR A 1 98 ? -7.982 12.996 7.005 1.00 96.88 98 THR A CA 1
ATOM 770 C C . THR A 1 98 ? -8.620 11.653 6.649 1.00 96.88 98 THR A C 1
ATOM 772 O O . THR A 1 98 ? -9.771 11.389 7.012 1.00 96.88 98 THR A O 1
ATOM 775 N N . LEU A 1 99 ? -7.869 10.779 5.974 1.00 96.44 99 LEU A N 1
ATOM 776 C CA . LEU A 1 99 ? -8.334 9.449 5.599 1.00 96.44 99 LEU A CA 1
ATOM 777 C C . LEU A 1 99 ? -8.546 8.546 6.821 1.00 96.44 99 LEU A C 1
ATOM 779 O O . LEU A 1 99 ? -9.614 7.948 6.940 1.00 96.44 99 LEU A O 1
ATOM 783 N N . THR A 1 100 ? -7.578 8.471 7.738 1.00 96.75 100 THR A N 1
ATOM 784 C CA . THR A 1 100 ? -7.663 7.613 8.933 1.00 96.75 100 THR A CA 1
ATOM 785 C C . THR A 1 100 ? -8.798 8.053 9.849 1.00 96.75 100 THR A C 1
ATOM 787 O O . THR A 1 100 ? -9.580 7.220 10.300 1.00 96.75 100 THR A O 1
ATOM 790 N N . SER A 1 101 ? -9.000 9.364 10.007 1.00 97.06 101 SER A N 1
ATOM 791 C CA . SER A 1 101 ? -10.135 9.916 10.761 1.00 97.06 101 SER A CA 1
ATOM 792 C C . SER A 1 101 ? -11.490 9.580 10.127 1.00 97.06 101 SER A C 1
ATOM 794 O O . SER A 1 101 ? -12.463 9.339 10.837 1.00 97.06 101 SER A O 1
ATOM 796 N N . SER A 1 102 ? -11.567 9.538 8.792 1.00 97.31 102 SER A N 1
ATOM 797 C CA . SER A 1 102 ? -12.809 9.231 8.065 1.00 97.31 102 SER A CA 1
ATOM 798 C C . SER A 1 102 ? -13.213 7.753 8.142 1.00 97.31 102 SER A C 1
ATOM 800 O O . SER A 1 102 ? -14.371 7.428 7.892 1.00 97.31 102 SER A O 1
ATOM 802 N N . TYR A 1 103 ? -12.272 6.863 8.471 1.00 97.12 103 TYR A N 1
ATOM 803 C CA . TYR A 1 103 ? -12.460 5.409 8.477 1.00 97.12 103 TYR A CA 1
ATOM 804 C C . TYR A 1 103 ? -11.874 4.758 9.741 1.00 97.12 103 TYR A C 1
ATOM 806 O O . TYR A 1 103 ? -11.310 3.667 9.677 1.00 97.12 103 TYR A O 1
ATOM 814 N N . ALA A 1 104 ? -12.016 5.416 10.895 1.00 95.00 104 ALA A N 1
ATOM 815 C CA . ALA A 1 104 ? -11.380 5.016 12.156 1.00 95.00 104 ALA A CA 1
ATOM 816 C C . ALA A 1 104 ? -11.777 3.612 12.659 1.00 95.00 104 ALA A C 1
ATOM 818 O O . ALA A 1 104 ? -11.020 2.983 13.388 1.00 95.00 104 ALA A O 1
ATOM 819 N N . GLU A 1 105 ? -12.948 3.100 12.268 1.00 95.00 105 GLU A N 1
ATOM 820 C CA . GLU A 1 105 ? -13.386 1.739 12.621 1.00 95.00 105 GLU A CA 1
ATOM 821 C C . GLU A 1 105 ? -12.739 0.653 11.750 1.00 95.00 105 GLU A C 1
ATOM 823 O O . GLU A 1 105 ? -12.751 -0.523 12.100 1.00 95.00 105 GLU A O 1
ATOM 828 N N . THR A 1 106 ? -12.206 1.034 10.589 1.00 96.31 106 THR A N 1
ATOM 829 C CA . THR A 1 106 ? -11.669 0.105 9.588 1.00 96.31 106 THR A CA 1
ATOM 830 C C . THR A 1 106 ? -10.152 0.198 9.471 1.00 96.31 106 THR A C 1
ATOM 832 O O . THR A 1 106 ? -9.512 -0.794 9.132 1.00 96.31 106 THR A O 1
ATOM 835 N N . ILE A 1 107 ? -9.572 1.369 9.745 1.00 97.62 107 ILE A N 1
ATOM 836 C CA . ILE A 1 107 ? -8.142 1.629 9.595 1.00 97.62 107 ILE A CA 1
ATOM 837 C C . ILE A 1 107 ? -7.466 1.678 10.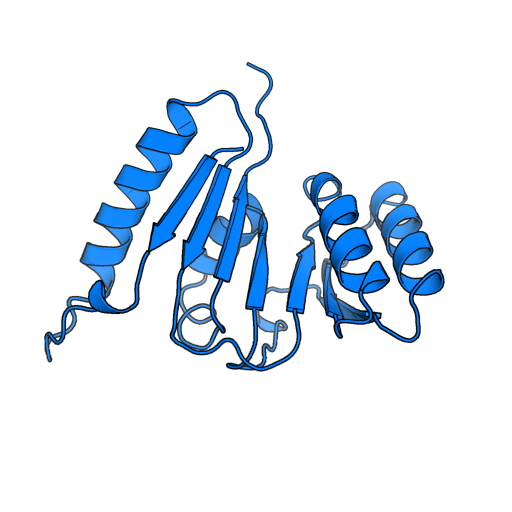963 1.00 97.62 107 ILE A C 1
ATOM 839 O O . ILE A 1 107 ? -7.751 2.551 11.779 1.00 97.62 107 ILE A O 1
ATOM 843 N N . VAL A 1 108 ? -6.501 0.782 11.163 1.00 95.62 108 VAL A N 1
ATOM 844 C CA . VAL A 1 108 ? -5.526 0.850 12.252 1.00 95.62 108 VAL A CA 1
ATOM 845 C C . VAL A 1 108 ? -4.232 1.437 11.695 1.00 95.62 108 VAL A C 1
ATOM 847 O O . VAL A 1 108 ? -3.581 0.829 10.845 1.00 95.62 108 VAL A O 1
ATOM 850 N N . GLU A 1 109 ? -3.880 2.635 12.152 1.00 95.06 109 GLU A N 1
ATOM 851 C CA . GLU A 1 109 ? -2.676 3.358 11.736 1.00 95.06 109 GLU A CA 1
ATOM 852 C C . GLU A 1 109 ? -1.451 2.924 12.557 1.00 95.06 109 GLU A C 1
ATOM 854 O O . GLU A 1 109 ? -1.520 2.825 13.782 1.00 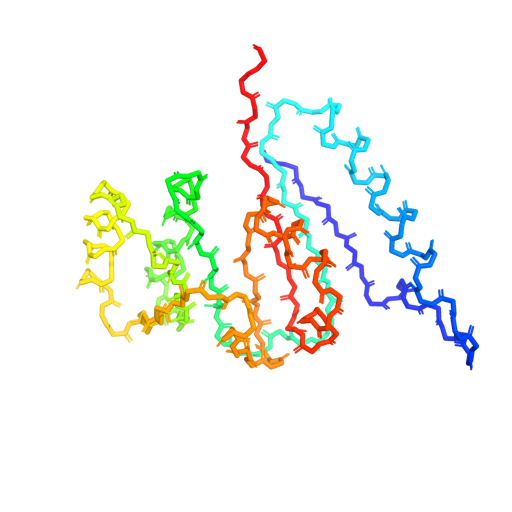95.06 109 GLU A O 1
ATOM 859 N N . HIS A 1 110 ? -0.321 2.712 11.880 1.00 94.00 110 HIS A N 1
ATOM 860 C CA . HIS A 1 110 ? 0.985 2.410 12.467 1.00 94.00 110 HIS A CA 1
ATOM 861 C C . HIS A 1 110 ? 2.021 3.381 11.905 1.00 94.00 110 HIS A C 1
ATOM 863 O O . HIS A 1 110 ? 2.136 3.529 10.692 1.00 94.00 110 HIS A O 1
ATOM 869 N N . GLN A 1 111 ? 2.797 4.025 12.769 1.00 93.88 111 GLN A N 1
ATOM 870 C CA . GLN A 1 111 ? 3.895 4.903 12.355 1.00 93.88 111 GLN A CA 1
ATOM 871 C C . GLN A 1 111 ? 5.215 4.132 12.401 1.00 93.88 111 GLN A C 1
ATOM 873 O O . GLN A 1 111 ? 5.435 3.366 13.339 1.00 93.88 111 GLN A O 1
ATOM 878 N N . PHE A 1 112 ? 6.093 4.342 11.421 1.00 92.38 112 PHE A N 1
ATOM 879 C CA . PHE A 1 112 ? 7.420 3.717 11.395 1.00 92.38 112 PHE A CA 1
ATOM 880 C C . PHE A 1 112 ? 8.498 4.690 10.908 1.00 92.38 112 PHE A C 1
ATOM 882 O O . PHE A 1 112 ? 8.249 5.532 10.049 1.00 92.38 112 PHE A O 1
ATOM 889 N N . SER A 1 113 ? 9.709 4.572 11.451 1.00 90.31 113 SER A N 1
ATOM 890 C CA . SER A 1 113 ? 10.883 5.366 11.038 1.00 90.31 113 SER A CA 1
ATOM 891 C C . SER A 1 113 ? 11.931 4.523 10.312 1.00 90.31 113 SER A C 1
ATOM 893 O O . SER A 1 113 ? 12.798 5.054 9.620 1.00 90.31 113 SER A O 1
ATOM 895 N N . SER A 1 114 ? 11.843 3.200 10.443 1.00 85.75 114 SER A N 1
ATOM 896 C CA . SER A 1 114 ? 12.653 2.239 9.706 1.00 85.75 114 SER A CA 1
ATOM 897 C C . SER A 1 114 ? 11.797 1.051 9.291 1.00 85.75 114 SER A C 1
ATOM 899 O O . SER A 1 114 ? 10.944 0.573 10.027 1.00 85.75 114 SER A O 1
ATOM 901 N N . THR A 1 115 ? 12.066 0.545 8.103 1.00 81.06 115 THR A N 1
ATOM 902 C CA . THR A 1 115 ? 11.587 -0.725 7.543 1.00 81.06 115 THR A CA 1
ATOM 903 C C . THR A 1 115 ? 11.789 -1.938 8.455 1.00 81.06 115 THR A C 1
ATOM 905 O O . THR A 1 115 ? 11.004 -2.878 8.378 1.00 81.06 115 THR A O 1
ATOM 908 N N . ASN A 1 116 ? 12.773 -1.917 9.360 1.00 80.31 116 ASN A N 1
ATOM 909 C CA . ASN A 1 116 ? 12.974 -2.976 10.359 1.00 80.31 116 ASN A CA 1
ATOM 910 C C . ASN A 1 116 ? 11.920 -2.969 11.482 1.00 80.31 116 ASN A C 1
ATOM 912 O O . ASN A 1 116 ? 11.780 -3.952 12.203 1.00 80.31 116 ASN A O 1
ATOM 916 N N . GLU A 1 117 ? 11.190 -1.864 11.651 1.00 82.94 117 GLU A N 1
ATOM 917 C CA . GLU A 1 117 ? 10.087 -1.740 12.615 1.00 82.94 117 GLU A CA 1
ATOM 918 C C . GLU A 1 117 ? 8.773 -2.293 12.044 1.00 82.94 117 GLU A C 1
ATOM 920 O O . GLU A 1 117 ? 7.786 -2.439 12.768 1.00 82.94 117 GLU A O 1
ATOM 925 N N . LEU A 1 118 ? 8.742 -2.597 10.742 1.00 85.25 118 LEU A N 1
ATOM 926 C CA . LEU A 1 118 ? 7.558 -3.102 10.070 1.00 85.25 118 LEU A CA 1
ATOM 927 C C . LEU A 1 118 ? 7.320 -4.563 10.452 1.00 85.25 118 LEU A C 1
ATOM 929 O O . LEU A 1 118 ? 8.034 -5.471 10.031 1.00 85.25 118 LEU A O 1
ATOM 933 N N . LEU A 1 119 ? 6.270 -4.779 11.236 1.00 78.62 119 LEU A N 1
ATOM 934 C CA . LEU A 1 119 ? 5.796 -6.101 11.617 1.00 78.62 119 LEU A CA 1
ATOM 935 C C . LEU A 1 119 ? 4.501 -6.395 10.872 1.00 78.62 119 LEU A C 1
ATOM 937 O O . LEU A 1 119 ? 3.491 -5.724 11.091 1.00 78.62 119 LEU A O 1
ATOM 941 N N . PHE A 1 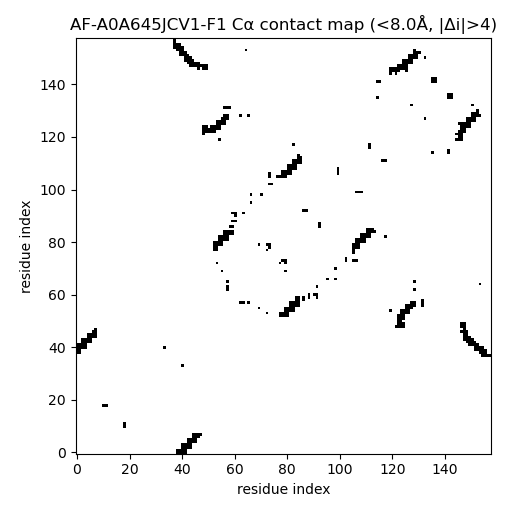120 ? 4.539 -7.403 10.003 1.00 75.88 120 PHE A N 1
ATOM 942 C CA . PHE A 1 120 ? 3.383 -7.858 9.239 1.00 75.88 120 PHE A CA 1
ATOM 943 C C . PHE A 1 120 ? 2.830 -9.149 9.828 1.00 75.88 120 PHE A C 1
ATOM 945 O O . PHE A 1 120 ? 3.576 -9.986 10.334 1.00 75.88 120 PHE A O 1
ATOM 952 N N . SER A 1 121 ? 1.517 -9.332 9.706 1.00 75.00 121 SER A N 1
ATOM 953 C CA . SER A 1 121 ? 0.969 -10.683 9.733 1.00 75.00 121 SER A CA 1
ATOM 954 C C . SER A 1 121 ? 1.428 -11.412 8.473 1.00 75.00 121 SER A C 1
ATOM 956 O O . SER A 1 121 ? 1.529 -10.810 7.407 1.00 75.00 121 SER A O 1
ATOM 958 N N . ASP A 1 122 ? 1.697 -12.706 8.586 1.00 76.56 122 ASP A N 1
ATOM 959 C CA . ASP A 1 122 ? 1.931 -13.570 7.436 1.00 76.56 122 ASP A CA 1
ATOM 960 C C . ASP A 1 122 ? 0.645 -13.840 6.636 1.00 76.56 122 ASP A C 1
ATOM 962 O O . ASP A 1 122 ? 0.718 -14.330 5.513 1.00 76.56 122 ASP A O 1
ATOM 966 N N . GLU A 1 123 ? -0.508 -13.468 7.183 1.00 83.06 123 GLU A N 1
ATOM 967 C CA . GLU A 1 123 ? -1.838 -13.601 6.606 1.00 83.06 123 GLU A CA 1
ATOM 968 C C . GLU A 1 123 ? -2.310 -12.290 5.932 1.00 83.06 123 GLU A C 1
ATOM 970 O O . GLU A 1 123 ? -1.890 -11.183 6.279 1.00 83.06 123 GLU A O 1
ATOM 975 N N . GLY A 1 124 ? -3.197 -12.410 4.941 1.00 89.94 124 GLY A N 1
ATOM 976 C CA . GLY A 1 124 ? -3.850 -11.287 4.261 1.00 89.94 124 GLY A CA 1
ATOM 977 C C . GLY A 1 124 ? -3.157 -10.810 2.981 1.00 89.94 124 GLY A C 1
ATOM 978 O O . GLY A 1 124 ? -2.677 -11.599 2.167 1.00 89.94 124 GLY A O 1
ATOM 979 N N . LEU A 1 125 ? -3.159 -9.495 2.750 1.00 92.88 125 LEU A N 1
ATOM 980 C CA . LEU A 1 125 ? -2.575 -8.881 1.552 1.00 92.88 125 LEU A CA 1
ATOM 981 C C . LEU A 1 125 ? -1.756 -7.650 1.929 1.00 92.88 125 LEU A C 1
ATOM 983 O O . LEU A 1 125 ? -2.294 -6.713 2.508 1.00 92.88 125 LEU A O 1
ATOM 987 N N . LEU A 1 126 ? -0.487 -7.612 1.534 1.00 93.25 126 LEU A N 1
ATOM 988 C CA . LEU A 1 126 ? 0.359 -6.429 1.639 1.00 93.25 126 LEU A CA 1
ATOM 989 C C . LEU A 1 126 ? 0.352 -5.656 0.317 1.00 93.25 126 LEU A C 1
ATOM 991 O O . LEU A 1 126 ? 0.735 -6.180 -0.726 1.00 93.25 126 LEU A O 1
ATOM 995 N N . VAL A 1 127 ? -0.056 -4.396 0.362 1.00 95.12 127 VAL A N 1
ATOM 996 C CA . VAL A 1 127 ? -0.129 -3.499 -0.787 1.00 95.12 127 VAL A CA 1
ATOM 997 C C . VAL A 1 127 ? 0.919 -2.397 -0.639 1.00 95.12 127 VAL A C 1
ATOM 999 O O . VAL A 1 127 ? 0.948 -1.679 0.360 1.00 95.12 127 VAL A O 1
ATOM 1002 N N . VAL A 1 128 ? 1.789 -2.255 -1.635 1.00 94.06 128 VAL A N 1
ATOM 1003 C CA . VAL A 1 128 ? 2.921 -1.313 -1.611 1.00 94.06 128 VAL A CA 1
ATOM 1004 C C . VAL A 1 128 ? 3.099 -0.643 -2.963 1.00 94.06 128 VAL A C 1
ATOM 1006 O O . VAL A 1 128 ? 2.702 -1.198 -3.990 1.00 94.06 128 VAL A O 1
ATOM 1009 N N . SER A 1 129 ? 3.724 0.532 -2.989 1.00 94.00 129 SER A N 1
ATOM 1010 C CA . SER A 1 129 ? 4.226 1.082 -4.245 1.00 94.00 129 SER A CA 1
ATOM 1011 C C . SER A 1 129 ? 5.480 0.336 -4.711 1.00 94.00 129 SER A C 1
ATOM 1013 O O . SER A 1 129 ? 6.155 -0.334 -3.924 1.00 94.00 129 SER A O 1
ATOM 1015 N N . HIS A 1 130 ? 5.812 0.442 -5.998 1.00 90.12 130 HIS A N 1
ATOM 1016 C CA . HIS A 1 130 ? 7.055 -0.122 -6.543 1.00 90.12 130 HIS A CA 1
ATOM 1017 C C . HIS A 1 130 ? 8.311 0.473 -5.885 1.00 90.12 130 HIS A C 1
ATOM 1019 O O . HIS A 1 130 ? 9.248 -0.267 -5.597 1.00 90.12 130 HIS A O 1
ATOM 1025 N N . GLU A 1 131 ? 8.288 1.759 -5.525 1.00 88.81 131 GLU A N 1
ATOM 1026 C CA . GLU A 1 131 ? 9.381 2.422 -4.797 1.00 88.81 131 GLU A CA 1
ATOM 1027 C C . GLU A 1 131 ? 9.576 1.849 -3.388 1.00 88.81 131 GLU A C 1
ATOM 1029 O O . GLU A 1 131 ? 10.691 1.499 -2.996 1.00 88.81 131 GLU A O 1
ATOM 1034 N N . VAL A 1 132 ? 8.485 1.694 -2.629 1.00 90.06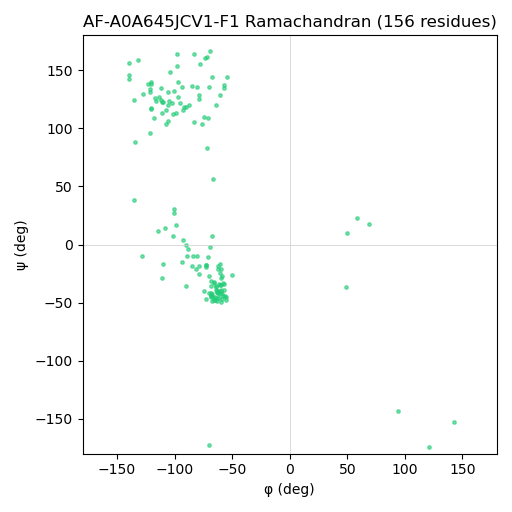 132 VAL A N 1
ATOM 1035 C CA . VAL A 1 132 ? 8.535 1.067 -1.300 1.00 90.06 132 VAL A CA 1
ATOM 1036 C C . VAL A 1 132 ? 8.990 -0.388 -1.413 1.00 90.06 132 VAL A C 1
ATOM 1038 O O . VAL A 1 132 ? 9.820 -0.834 -0.623 1.00 90.06 132 VAL A O 1
ATOM 1041 N N . TYR A 1 133 ? 8.507 -1.123 -2.418 1.00 88.12 133 TYR A N 1
ATOM 1042 C CA . TYR A 1 133 ? 8.933 -2.499 -2.664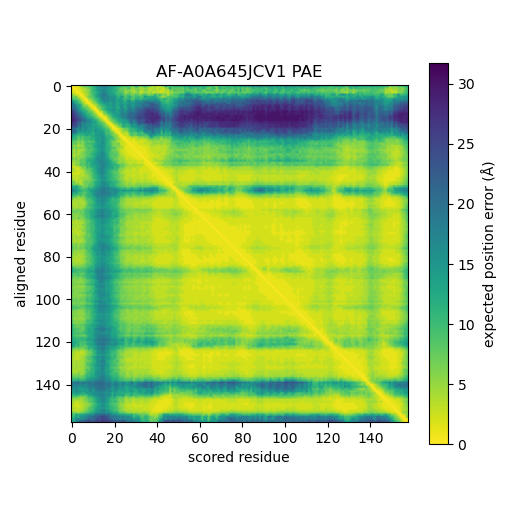 1.00 88.12 133 TYR A CA 1
ATOM 1043 C C . TYR A 1 133 ? 10.443 -2.608 -2.908 1.00 88.12 133 TYR A C 1
ATOM 1045 O O . TYR A 1 133 ? 11.088 -3.453 -2.290 1.00 88.12 133 TYR A O 1
ATOM 1053 N N . ASN A 1 134 ? 11.022 -1.751 -3.755 1.00 84.69 134 ASN A N 1
ATOM 1054 C CA . ASN A 1 134 ? 12.460 -1.772 -4.030 1.00 84.69 134 ASN A CA 1
ATOM 1055 C C . ASN A 1 134 ? 13.288 -1.571 -2.753 1.00 84.69 134 ASN A C 1
ATOM 1057 O O . ASN A 1 134 ? 14.219 -2.339 -2.516 1.00 84.69 134 ASN A O 1
ATOM 1061 N N . LYS A 1 135 ? 12.887 -0.634 -1.885 1.00 83.94 135 LYS A N 1
ATOM 1062 C CA . LYS A 1 135 ? 13.536 -0.425 -0.579 1.00 83.94 135 LYS A CA 1
ATOM 1063 C C . LYS A 1 135 ? 13.431 -1.649 0.334 1.00 83.94 135 LYS A C 1
ATOM 1065 O O . LYS A 1 135 ? 14.408 -2.028 0.967 1.00 83.94 135 LYS A O 1
ATOM 1070 N N . LEU A 1 136 ? 12.270 -2.306 0.376 1.00 81.56 136 LEU A N 1
ATOM 1071 C CA . LEU A 1 136 ? 12.081 -3.526 1.174 1.00 81.56 136 LEU A CA 1
ATOM 1072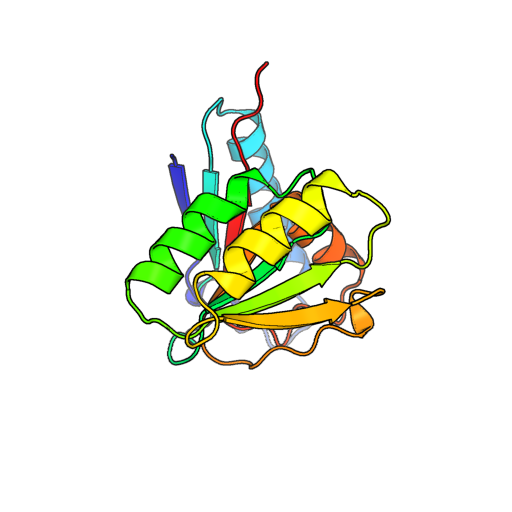 C C . LEU A 1 136 ? 12.933 -4.704 0.672 1.00 81.56 136 LEU A C 1
ATOM 1074 O O . LEU A 1 136 ? 13.349 -5.540 1.473 1.00 81.56 136 LEU A O 1
ATOM 1078 N N . VAL A 1 137 ? 13.176 -4.796 -0.641 1.00 78.94 137 VAL A N 1
ATOM 1079 C CA . VAL A 1 137 ? 14.033 -5.837 -1.236 1.00 78.94 137 VAL A CA 1
ATOM 1080 C C . VAL A 1 137 ? 15.501 -5.623 -0.885 1.00 78.94 137 VAL A C 1
ATOM 1082 O O . VAL A 1 137 ? 16.188 -6.595 -0.578 1.00 78.94 137 VAL A O 1
ATOM 1085 N N . GLU A 1 138 ? 15.981 -4.379 -0.928 1.00 76.06 138 GLU A N 1
ATOM 1086 C CA 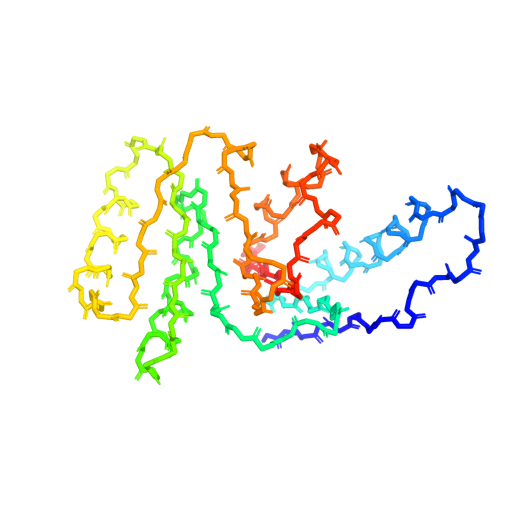. GLU A 1 138 ? 17.382 -4.038 -0.642 1.00 76.06 138 GLU A CA 1
ATOM 1087 C C . GLU A 1 138 ? 17.827 -4.461 0.762 1.00 76.06 138 GLU A C 1
ATOM 1089 O O . GLU A 1 138 ? 18.996 -4.775 0.974 1.00 76.06 138 GLU A O 1
ATOM 1094 N N . GLU A 1 139 ? 16.893 -4.543 1.705 1.00 69.50 139 GLU A N 1
ATOM 1095 C CA . GLU A 1 139 ? 17.184 -4.878 3.097 1.00 69.50 139 GLU A CA 1
ATOM 1096 C C . GLU A 1 139 ? 17.077 -6.382 3.431 1.00 69.50 139 GLU A C 1
ATOM 1098 O O . GLU A 1 139 ? 17.285 -6.756 4.584 1.00 69.50 139 GLU A O 1
ATOM 1103 N N . GLU A 1 140 ? 16.811 -7.231 2.421 1.00 58.12 140 GLU A N 1
ATOM 1104 C CA . GLU A 1 140 ? 16.808 -8.716 2.335 1.00 58.12 140 GLU A CA 1
ATOM 1105 C C . GLU A 1 140 ? 16.065 -9.546 3.410 1.00 58.12 140 GLU A C 1
ATOM 1107 O O . GLU A 1 140 ? 15.474 -10.582 3.082 1.00 58.12 140 GLU A O 1
ATOM 1112 N N . ASN A 1 141 ? 16.060 -9.144 4.680 1.00 55.06 141 ASN A N 1
ATOM 1113 C CA . ASN A 1 141 ? 15.486 -9.903 5.792 1.00 55.06 141 ASN A CA 1
ATOM 1114 C C . ASN A 1 141 ? 13.956 -9.784 5.870 1.00 55.06 141 ASN A C 1
ATOM 1116 O O . ASN A 1 141 ? 13.295 -10.707 6.343 1.00 55.06 141 ASN A O 1
ATOM 1120 N N . SER A 1 142 ? 13.378 -8.701 5.349 1.00 57.28 142 SER A N 1
ATOM 1121 C CA . SER A 1 142 ? 11.981 -8.335 5.617 1.00 57.28 142 SER A CA 1
ATOM 1122 C C . SER A 1 142 ? 10.951 -9.024 4.715 1.00 57.28 142 SER A C 1
ATOM 1124 O O . SER A 1 142 ? 9.778 -9.070 5.062 1.00 57.28 142 SER A O 1
ATOM 1126 N N . LEU A 1 143 ? 11.344 -9.587 3.561 1.00 63.06 143 LEU A N 1
ATOM 1127 C CA . LEU A 1 143 ? 10.392 -10.094 2.551 1.00 63.06 143 LEU A CA 1
ATOM 1128 C C . LEU A 1 143 ? 10.049 -11.584 2.652 1.00 63.06 143 LEU A C 1
ATOM 1130 O O . LEU A 1 143 ? 9.087 -12.044 2.021 1.00 63.06 143 LEU A O 1
ATOM 1134 N N . ARG A 1 144 ? 10.831 -12.367 3.402 1.00 62.47 144 ARG A N 1
ATOM 1135 C CA . ARG A 1 144 ? 10.607 -13.819 3.504 1.00 62.47 144 ARG A CA 1
ATOM 1136 C C . ARG A 1 144 ? 9.317 -14.147 4.254 1.00 62.47 144 ARG A C 1
ATOM 1138 O O . ARG A 1 144 ? 8.649 -15.108 3.881 1.00 62.47 144 ARG A O 1
ATOM 1145 N N . GLU A 1 145 ? 8.934 -13.308 5.211 1.00 71.38 145 GLU A N 1
ATOM 1146 C CA . GLU A 1 145 ? 7.790 -13.526 6.107 1.00 71.38 145 GLU A CA 1
ATOM 1147 C C . GLU A 1 145 ? 6.588 -12.608 5.814 1.00 71.38 145 GLU A C 1
ATOM 1149 O O . GLU A 1 145 ? 5.658 -12.537 6.605 1.00 71.38 145 GLU A O 1
ATOM 1154 N N . THR A 1 146 ? 6.553 -11.930 4.658 1.00 75.94 146 THR A N 1
ATOM 1155 C CA . THR A 1 146 ? 5.389 -11.109 4.261 1.00 75.94 146 THR A CA 1
ATOM 1156 C C . THR A 1 146 ? 4.227 -11.957 3.730 1.00 75.94 146 THR A C 1
ATOM 1158 O O . THR A 1 146 ? 4.490 -13.037 3.180 1.00 75.94 146 THR A O 1
ATOM 1161 N N . PRO A 1 147 ? 2.973 -11.462 3.796 1.00 85.56 147 PRO A N 1
ATOM 1162 C CA . PRO A 1 147 ? 1.813 -12.119 3.193 1.00 85.56 147 PRO A CA 1
ATOM 1163 C C . PRO A 1 147 ? 1.877 -12.051 1.658 1.00 85.56 147 PRO A C 1
ATOM 1165 O O . PRO A 1 147 ? 2.886 -11.632 1.073 1.00 85.56 147 PRO A O 1
ATOM 1168 N N . SER A 1 148 ? 0.810 -12.469 0.968 1.00 88.50 148 SER A N 1
ATOM 1169 C CA . SER A 1 148 ? 0.687 -12.197 -0.472 1.00 88.50 148 SER A CA 1
ATOM 1170 C C . SER A 1 148 ? 0.833 -10.694 -0.731 1.00 88.50 148 SER A C 1
ATOM 1172 O O . SER A 1 148 ? 0.408 -9.882 0.089 1.00 88.50 148 SER A O 1
ATOM 1174 N N . MET A 1 149 ? 1.453 -10.307 -1.848 1.00 89.88 149 MET A N 1
ATOM 1175 C CA . MET A 1 149 ? 1.790 -8.903 -2.111 1.00 89.88 149 MET A CA 1
ATOM 1176 C C . MET A 1 149 ? 1.146 -8.384 -3.389 1.00 89.88 149 MET A C 1
ATOM 1178 O O . MET A 1 149 ? 1.138 -9.070 -4.409 1.00 89.88 149 MET A O 1
ATOM 1182 N N . LEU A 1 150 ? 0.667 -7.145 -3.350 1.00 92.94 150 LEU A N 1
ATOM 1183 C CA . LEU A 1 150 ? 0.259 -6.368 -4.511 1.00 92.94 150 LEU A CA 1
ATOM 1184 C C . LEU A 1 150 ? 1.138 -5.119 -4.601 1.00 92.94 150 LEU A C 1
ATOM 1186 O O . LEU A 1 150 ? 1.016 -4.195 -3.802 1.00 92.94 150 LEU A O 1
ATOM 1190 N N . ILE A 1 151 ? 2.027 -5.097 -5.583 1.00 93.00 151 ILE A N 1
ATOM 1191 C CA . ILE A 1 151 ? 2.937 -3.983 -5.839 1.00 93.00 151 ILE A CA 1
ATOM 1192 C C . ILE A 1 151 ? 2.316 -3.119 -6.931 1.00 93.00 151 ILE A C 1
ATOM 1194 O O . ILE A 1 151 ? 1.971 -3.637 -7.991 1.00 93.00 151 ILE A O 1
ATOM 1198 N N . ILE A 1 152 ? 2.165 -1.819 -6.699 1.00 93.56 152 ILE A N 1
ATOM 1199 C CA . ILE A 1 152 ? 1.558 -0.894 -7.659 1.00 93.56 152 ILE A CA 1
ATOM 1200 C C . ILE A 1 152 ? 2.593 0.144 -8.090 1.00 93.56 152 ILE A C 1
ATOM 1202 O O . ILE A 1 152 ? 3.190 0.838 -7.273 1.00 93.56 152 ILE A O 1
ATOM 1206 N N . ARG A 1 153 ? 2.795 0.270 -9.397 1.00 91.56 153 ARG A N 1
ATOM 1207 C CA . ARG A 1 153 ? 3.554 1.354 -10.017 1.00 91.56 153 ARG A CA 1
ATOM 1208 C C . ARG A 1 153 ? 2.568 2.321 -10.658 1.00 91.56 153 ARG A C 1
ATOM 1210 O O . ARG A 1 153 ? 1.761 1.907 -11.496 1.00 91.56 153 ARG A O 1
ATOM 1217 N N . ASP A 1 154 ? 2.636 3.588 -10.263 1.00 89.19 154 ASP A N 1
ATOM 1218 C CA . ASP A 1 154 ? 1.816 4.643 -10.858 1.00 89.19 154 ASP A CA 1
ATOM 1219 C C . ASP A 1 154 ? 2.239 4.939 -12.307 1.00 89.19 154 ASP A C 1
ATOM 1221 O O . ASP A 1 154 ? 3.295 4.508 -12.778 1.00 89.19 154 ASP A O 1
ATOM 1225 N N . LYS A 1 155 ? 1.404 5.667 -13.047 1.00 81.75 155 LYS A N 1
ATOM 1226 C CA . LYS A 1 155 ? 1.747 6.152 -14.381 1.00 81.75 155 LYS A CA 1
ATOM 1227 C C . LYS A 1 155 ? 2.971 7.071 -14.292 1.00 81.75 155 LYS A C 1
ATOM 1229 O O . LYS A 1 155 ? 2.963 8.035 -13.540 1.00 81.75 155 LYS A O 1
ATOM 1234 N N . ILE A 1 156 ? 3.995 6.812 -15.107 1.00 68.50 156 ILE A N 1
ATOM 1235 C CA . ILE A 1 156 ? 5.030 7.821 -15.368 1.00 68.50 156 ILE A CA 1
ATOM 1236 C C . ILE A 1 156 ? 4.535 8.656 -16.544 1.00 68.50 156 ILE A C 1
ATOM 1238 O O . ILE A 1 156 ? 4.291 8.112 -17.624 1.00 68.50 156 ILE A O 1
ATOM 1242 N N . ASP A 1 157 ? 4.365 9.956 -16.331 1.00 57.56 157 ASP A N 1
ATOM 1243 C CA . ASP A 1 157 ? 4.253 10.900 -17.437 1.00 57.56 157 ASP A CA 1
ATOM 1244 C C . ASP A 1 157 ? 5.645 11.018 -18.076 1.00 57.56 157 ASP A C 1
ATOM 1246 O O . ASP A 1 157 ? 6.586 11.500 -17.445 1.00 57.56 157 ASP A O 1
ATOM 1250 N N . LYS A 1 158 ? 5.792 10.462 -19.284 1.00 53.44 158 LYS A N 1
ATOM 1251 C CA . LYS A 1 158 ? 6.996 10.602 -20.115 1.00 53.44 158 LYS A CA 1
ATOM 1252 C C . LYS A 1 158 ? 7.005 11.942 -20.839 1.00 53.44 158 LYS A C 1
ATOM 1254 O O . LYS A 1 158 ? 5.913 12.372 -21.279 1.00 53.44 158 LYS A O 1
#

Organism: NCBI:txid1076179

Sequence (158 aa):
MLLLGAGTRYRADSPTGRGVYWFSLFRDKIEDVLGSVDCPVAIFINKDKTDGPVSFILGGTMDLFMLPFVKTVAQRGIPIHLYLFNTHDDSFIEQTKTLTSSYAETIVEHQFSSTNELLFSDEGLLVVSHEVYNKLVEEENSLRETPSMLIIRDKIDK

Secondary structure (DSSP, 8-state):
-EEEEE-GGGS---SSS-SHHHHHHHHHHHHHHHHH-SS-EEEEE--S--SS-EEEEE-SGGGGGGHHHHHHHHTTT--EEEEEE----HHHHHHHHHHHHHTTTTEEEEEESSGGG----SSSEEEEEHHHHHHHHHTSSSSTT--EEEEEEPPP--

Foldseek 3Di:
DAEAEDEPVLDDPDPDDCPPVSVVVVVVVVVVVVVVDQAKYKYWYAPVFAPAAEEEEDAFPQCPVCLVVVLVCLVVLGAYEYEYEPDPDPVRVVSVVVSCVVRVSRYDYDYDPDPVPDDAQLHHEYEYEPVVVVVQVVVPPNPPSHHIYMYMYHGDDD

pLDDT: mean 82.12, std 16.75, range [37.53, 97.62]

Nearest PDB structures (foldseek):
  5dbo-assembly1_C  TM=4.686E-01  e=1.362E-01  Thermochaetoides thermophila
  4zeo-assembly2_A  TM=4.566E-01  e=1.362E-01  Thermochaetoides thermophila
  5dbo-assembly1_A  TM=4.686E-01  e=2.112E-01  Thermochaetoides thermophila
  7qw6-assembly1_A  TM=5.137E-01  e=3.275E-01  Geobacillus stearothermophilus
  2f9f-assembly1_A  TM=6.000E-01  e=1.895E+00  Archaeoglobus fulgidus DSM 4304

Solvent-accessible surface area (backbone atoms only — not comparable to full-atom values): 8970 Å² total; per-residue (Å²): 116,48,81,44,79,43,59,62,84,72,61,74,94,59,99,61,91,60,69,66,68,53,55,48,59,53,45,54,55,47,50,55,50,58,76,73,46,78,50,30,37,37,39,36,41,46,65,93,25,66,63,70,45,42,31,37,53,36,81,43,70,90,40,55,84,48,49,67,56,56,49,57,44,42,77,68,65,46,46,28,41,40,38,36,44,75,68,90,53,64,69,45,52,52,55,51,50,55,50,42,67,75,34,56,92,27,40,50,79,41,81,36,86,46,79,89,70,65,80,68,60,52,43,3,36,38,35,31,36,46,70,58,45,53,57,47,56,76,64,63,73,67,62,80,60,48,27,13,34,39,34,37,38,73,58,61,88,127